Protein AF-A0A4Z0IX89-F1 (afdb_monomer)

Nearest PDB structures (foldseek):
  5jsn-assembly2_D  TM=4.198E-01  e=5.049E-01  unidentified
  1i36-assembly1_A  TM=3.428E-01  e=5.208E+00  Methanothermobacter thermautotrophicus

Structure (mmCIF, N/CA/C/O backbone):
data_AF-A0A4Z0IX89-F1
#
_entry.id   AF-A0A4Z0IX89-F1
#
loop_
_atom_site.group_PDB
_atom_site.id
_atom_site.type_symbol
_atom_site.label_atom_id
_atom_site.label_alt_id
_atom_site.label_comp_id
_atom_site.label_asym_id
_atom_site.label_entity_id
_atom_site.label_seq_id
_atom_site.pdbx_PDB_ins_code
_atom_site.Cartn_x
_atom_site.Cartn_y
_atom_site.Cartn_z
_atom_site.occupancy
_atom_site.B_iso_or_equiv
_atom_site.auth_seq_id
_atom_site.auth_comp_id
_atom_site.auth_asym_id
_atom_site.auth_atom_id
_atom_site.pdbx_PDB_model_num
ATOM 1 N N . MET A 1 1 ? -4.408 -10.825 -23.650 1.00 50.44 1 MET A N 1
ATOM 2 C CA . MET A 1 1 ? -3.717 -10.148 -22.536 1.00 50.44 1 MET A CA 1
ATOM 3 C C . MET A 1 1 ? -2.419 -10.903 -22.318 1.00 50.44 1 MET A C 1
ATOM 5 O O . MET A 1 1 ? -2.470 -12.128 -22.326 1.00 50.44 1 MET A O 1
ATOM 9 N N . ASP A 1 2 ? -1.281 -10.216 -22.285 1.00 67.44 2 ASP A N 1
ATOM 10 C CA . ASP A 1 2 ? 0.034 -10.853 -22.144 1.00 67.44 2 ASP A CA 1
ATOM 11 C C . ASP A 1 2 ? 0.204 -11.344 -20.695 1.00 67.44 2 ASP A C 1
ATOM 13 O O . ASP A 1 2 ? -0.107 -10.611 -19.755 1.00 67.44 2 ASP A O 1
ATOM 17 N N . VAL A 1 3 ? 0.673 -12.574 -20.492 1.00 62.59 3 VAL A N 1
ATOM 18 C CA . VAL A 1 3 ? 0.835 -13.168 -19.151 1.00 62.59 3 VAL A CA 1
ATOM 19 C C . VAL A 1 3 ? 1.782 -12.327 -18.283 1.00 62.59 3 VAL A C 1
ATOM 21 O O . VAL A 1 3 ? 1.574 -12.223 -17.073 1.00 62.59 3 VAL A O 1
ATOM 24 N N . ALA A 1 4 ? 2.774 -11.670 -18.897 1.00 60.91 4 ALA A N 1
ATOM 25 C CA . ALA A 1 4 ? 3.676 -10.758 -18.197 1.00 60.91 4 ALA A CA 1
ATOM 26 C C . ALA A 1 4 ? 2.932 -9.530 -17.641 1.00 60.91 4 ALA A C 1
ATOM 28 O O . ALA A 1 4 ? 3.137 -9.157 -16.489 1.00 60.91 4 ALA A O 1
ATOM 29 N N . THR A 1 5 ? 1.995 -8.961 -18.412 1.00 72.44 5 THR A N 1
A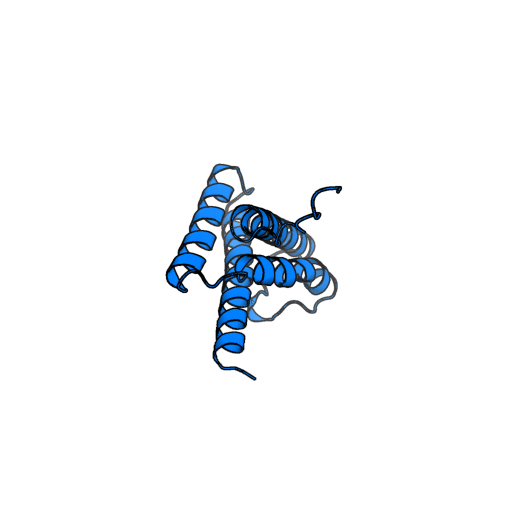TOM 30 C CA . THR A 1 5 ? 1.184 -7.818 -17.955 1.00 72.44 5 THR A CA 1
ATOM 31 C C . THR A 1 5 ? 0.239 -8.178 -16.813 1.00 72.44 5 THR A C 1
ATOM 33 O O . THR A 1 5 ? 0.117 -7.410 -15.864 1.00 72.44 5 THR A O 1
ATOM 36 N N . THR A 1 6 ? -0.366 -9.369 -16.841 1.00 79.06 6 THR A N 1
ATOM 37 C CA . THR A 1 6 ? -1.249 -9.827 -15.756 1.00 79.06 6 THR A CA 1
ATOM 38 C C . THR A 1 6 ? -0.478 -10.044 -14.454 1.00 79.06 6 THR A C 1
ATOM 40 O O . THR A 1 6 ? -0.909 -9.580 -13.401 1.00 79.06 6 THR A O 1
ATOM 43 N N . ARG A 1 7 ? 0.701 -10.675 -14.520 1.00 79.62 7 ARG A N 1
ATOM 44 C CA . ARG A 1 7 ? 1.558 -10.876 -13.342 1.00 79.62 7 ARG A CA 1
ATOM 45 C C . ARG A 1 7 ? 2.000 -9.546 -12.724 1.00 79.62 7 ARG A C 1
ATOM 47 O O . ARG A 1 7 ? 1.979 -9.392 -11.506 1.00 79.62 7 ARG A O 1
ATOM 54 N N . ASP A 1 8 ? 2.381 -8.580 -13.550 1.00 81.06 8 ASP A N 1
ATOM 55 C CA . ASP A 1 8 ? 2.830 -7.267 -13.084 1.00 81.06 8 ASP A CA 1
ATOM 56 C C . ASP A 1 8 ? 1.707 -6.446 -12.428 1.00 81.06 8 ASP A C 1
ATOM 58 O O . ASP A 1 8 ? 1.956 -5.681 -11.490 1.00 81.06 8 ASP A O 1
ATOM 62 N N . GLU A 1 9 ? 0.469 -6.603 -12.904 1.00 84.25 9 GLU A N 1
ATOM 63 C CA . GLU A 1 9 ? -0.728 -6.027 -12.282 1.00 84.25 9 GLU A CA 1
ATOM 64 C C . GLU A 1 9 ? -1.052 -6.691 -10.937 1.00 84.25 9 GLU A C 1
ATOM 66 O O . GLU A 1 9 ? -1.387 -6.002 -9.972 1.00 84.25 9 GLU A O 1
ATOM 71 N N . GLU A 1 10 ? -0.909 -8.015 -10.838 1.00 87.69 10 GLU A N 1
ATOM 72 C CA . GLU A 1 10 ? -1.088 -8.753 -9.583 1.00 87.69 10 GLU A CA 1
ATOM 73 C C . GLU A 1 10 ? -0.065 -8.341 -8.521 1.00 87.69 10 GLU A C 1
ATOM 75 O O . GLU A 1 10 ? -0.426 -8.145 -7.355 1.00 87.69 10 GLU A O 1
ATOM 80 N N . VAL A 1 11 ? 1.198 -8.144 -8.914 1.00 89.31 11 VAL A N 1
ATOM 81 C CA . VAL A 1 11 ? 2.232 -7.632 -8.005 1.00 89.31 11 VAL A CA 1
ATOM 82 C C . VAL A 1 11 ? 1.876 -6.224 -7.534 1.00 89.31 11 VAL A C 1
ATOM 84 O O . VAL A 1 11 ? 1.918 -5.962 -6.333 1.00 89.31 11 VAL A O 1
ATOM 87 N N . ALA A 1 12 ? 1.462 -5.333 -8.438 1.00 89.12 12 ALA A N 1
ATOM 88 C CA . ALA A 1 12 ? 1.056 -3.977 -8.071 1.00 89.12 12 ALA A CA 1
ATOM 89 C C . ALA A 1 12 ? -0.123 -3.966 -7.082 1.00 89.12 12 ALA A C 1
ATOM 91 O O . ALA A 1 12 ? -0.083 -3.247 -6.082 1.00 89.12 12 ALA A O 1
ATOM 92 N N . ARG A 1 13 ? -1.140 -4.808 -7.312 1.00 88.19 13 ARG A N 1
ATOM 93 C CA . ARG A 1 13 ? -2.275 -4.966 -6.390 1.00 88.19 13 ARG A CA 1
ATOM 94 C C . ARG A 1 13 ? -1.820 -5.492 -5.031 1.00 88.19 13 ARG A C 1
ATOM 96 O O . ARG A 1 13 ? -2.201 -4.940 -4.007 1.00 88.19 13 ARG A O 1
ATOM 103 N N . THR A 1 14 ? -0.950 -6.500 -5.022 1.00 90.00 14 THR A N 1
ATOM 104 C CA . THR A 1 14 ? -0.395 -7.075 -3.788 1.00 90.00 14 THR A CA 1
ATOM 105 C C . THR A 1 14 ? 0.368 -6.031 -2.974 1.00 90.00 14 THR A C 1
ATOM 107 O O . THR A 1 14 ? 0.223 -5.978 -1.753 1.00 90.00 14 THR A O 1
ATOM 110 N N . LEU A 1 15 ? 1.164 -5.183 -3.631 1.00 90.75 15 LEU A N 1
ATOM 111 C CA . LEU A 1 15 ? 1.894 -4.099 -2.973 1.00 90.75 15 LEU A CA 1
ATOM 112 C C . LEU A 1 15 ? 0.943 -3.052 -2.382 1.00 90.75 15 LEU A C 1
ATOM 114 O O 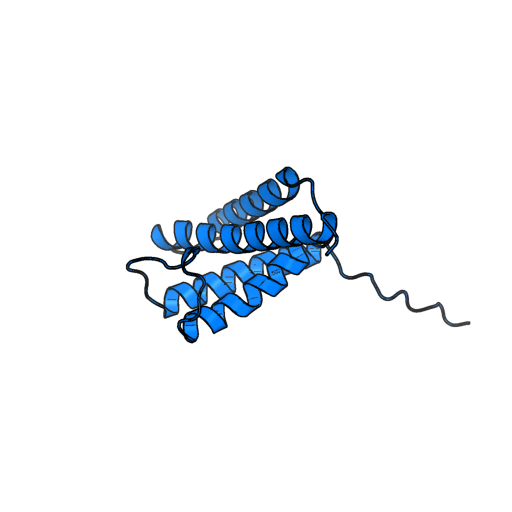. LEU A 1 15 ? 1.140 -2.655 -1.234 1.00 90.75 15 LEU A O 1
ATOM 118 N N . ALA A 1 16 ? -0.102 -2.665 -3.121 1.00 89.62 16 ALA A N 1
ATOM 119 C CA . ALA A 1 16 ? -1.130 -1.739 -2.645 1.00 89.62 16 ALA A CA 1
ATOM 120 C C . ALA A 1 16 ? -1.868 -2.283 -1.410 1.00 89.62 16 ALA A C 1
ATOM 122 O O . ALA A 1 16 ? -1.870 -1.636 -0.360 1.00 89.62 16 ALA A O 1
ATOM 123 N N . SER A 1 17 ? -2.396 -3.510 -1.487 1.00 87.88 17 SER A N 1
ATOM 124 C CA . SER A 1 17 ? -3.074 -4.157 -0.356 1.00 87.88 17 SER A CA 1
ATOM 125 C C . SER A 1 17 ? -2.140 -4.297 0.847 1.00 87.88 17 SER A C 1
ATOM 127 O O . SER A 1 17 ? -2.520 -3.991 1.973 1.00 87.88 17 SER A O 1
ATOM 129 N N . ARG A 1 18 ? -0.879 -4.696 0.632 1.00 88.69 18 ARG A N 1
ATOM 130 C CA . ARG A 1 18 ? 0.087 -4.881 1.723 1.00 88.69 18 ARG A CA 1
ATOM 131 C C . ARG A 1 18 ? 0.474 -3.568 2.397 1.00 88.69 18 ARG A C 1
ATOM 133 O O . ARG A 1 18 ? 0.634 -3.565 3.617 1.00 88.69 18 ARG A O 1
ATOM 140 N N . ALA A 1 19 ? 0.623 -2.483 1.637 1.00 89.06 19 ALA A N 1
ATOM 141 C CA . ALA A 1 19 ? 0.858 -1.159 2.200 1.00 89.06 19 ALA A CA 1
ATOM 142 C C . ALA A 1 19 ? -0.315 -0.749 3.100 1.00 89.06 19 ALA A C 1
ATOM 144 O O . ALA A 1 19 ? -0.089 -0.409 4.261 1.00 89.06 19 ALA A O 1
ATOM 145 N N . PHE A 1 20 ? -1.552 -0.872 2.610 1.00 89.12 20 PHE A N 1
ATOM 146 C CA . PHE A 1 20 ? -2.755 -0.549 3.380 1.00 89.12 20 PHE A CA 1
ATOM 147 C C . PHE A 1 20 ? -2.889 -1.405 4.647 1.00 89.12 20 PHE A C 1
ATOM 149 O O . PHE A 1 20 ? -2.920 -0.865 5.752 1.00 89.12 20 PHE A O 1
ATOM 156 N N . SER A 1 21 ? -2.860 -2.738 4.527 1.00 88.12 21 SER A N 1
ATOM 157 C CA . SER A 1 21 ? -3.011 -3.638 5.679 1.00 88.12 21 SER A CA 1
ATOM 158 C C . SER A 1 21 ? -1.936 -3.422 6.745 1.00 88.12 21 SER A C 1
ATOM 160 O O . SER A 1 21 ? -2.191 -3.627 7.930 1.00 88.12 21 SER A O 1
ATOM 162 N N . ARG A 1 22 ? -0.719 -3.020 6.353 1.00 87.38 22 ARG A N 1
ATOM 163 C CA . ARG A 1 22 ? 0.346 -2.726 7.318 1.00 87.38 22 ARG A CA 1
ATOM 164 C C . ARG A 1 22 ? 0.118 -1.418 8.052 1.00 87.38 22 ARG A C 1
ATOM 166 O O . ARG A 1 22 ? 0.274 -1.426 9.268 1.00 87.38 22 ARG A O 1
ATOM 173 N N . HIS A 1 23 ? -0.300 -0.356 7.368 1.00 88.00 23 HIS A N 1
ATOM 174 C CA . HIS A 1 23 ? -0.693 0.870 8.061 1.00 88.00 23 HIS A CA 1
ATOM 175 C C . HIS A 1 23 ? -1.848 0.602 9.032 1.00 88.00 23 HIS A C 1
ATOM 177 O O . HIS A 1 23 ? -1.745 0.985 10.190 1.00 88.00 23 HIS A O 1
ATOM 183 N N . MET A 1 24 ? -2.868 -0.158 8.616 1.00 86.38 24 MET A N 1
ATOM 184 C CA . MET A 1 24 ? -3.994 -0.538 9.482 1.00 86.38 24 MET A CA 1
ATOM 185 C C . MET A 1 24 ? -3.546 -1.320 10.723 1.00 86.38 24 MET A C 1
ATOM 187 O O . MET A 1 24 ? -4.001 -1.052 11.832 1.00 86.38 24 MET A O 1
ATOM 191 N N . ALA A 1 25 ? -2.622 -2.272 10.560 1.00 86.06 25 ALA A N 1
ATOM 192 C CA . ALA A 1 25 ? -2.109 -3.062 11.676 1.00 86.06 25 ALA A CA 1
ATOM 193 C C . ALA A 1 25 ? -1.333 -2.215 12.699 1.00 86.06 25 ALA A C 1
ATOM 195 O O . ALA A 1 25 ? -1.459 -2.454 13.897 1.00 86.06 25 ALA A O 1
ATOM 196 N N . PHE A 1 26 ? -0.535 -1.243 12.245 1.00 83.94 26 PHE A N 1
ATOM 197 C CA . PHE A 1 26 ? 0.177 -0.333 13.147 1.00 83.94 26 PHE A CA 1
ATOM 198 C C . PHE A 1 26 ? -0.772 0.675 13.798 1.00 83.94 26 PHE A C 1
ATOM 200 O O . PHE A 1 26 ? -0.707 0.863 15.010 1.00 83.94 26 PHE A O 1
ATOM 207 N N . ASP A 1 27 ? -1.699 1.237 13.024 1.00 84.44 27 ASP A N 1
ATOM 208 C CA . ASP A 1 27 ? -2.715 2.178 13.495 1.00 84.44 27 ASP A CA 1
ATOM 209 C C . ASP A 1 27 ? -3.626 1.565 14.584 1.00 84.44 27 ASP A C 1
ATOM 211 O O . ASP A 1 27 ? -3.978 2.220 15.570 1.00 84.44 27 ASP A O 1
ATOM 215 N N . ALA A 1 28 ? -3.941 0.268 14.488 1.00 78.50 28 ALA A N 1
ATOM 216 C CA . ALA A 1 28 ? -4.687 -0.458 15.520 1.00 78.50 28 ALA A CA 1
ATOM 217 C C . ALA A 1 28 ? -3.947 -0.556 16.872 1.00 78.50 28 ALA A C 1
ATOM 219 O O . ALA A 1 28 ? -4.589 -0.712 17.912 1.00 78.50 28 ALA A O 1
ATOM 220 N N . ILE A 1 29 ? -2.612 -0.469 16.871 1.00 76.88 29 ILE A N 1
ATOM 221 C CA . ILE A 1 29 ? -1.764 -0.564 18.071 1.00 76.88 29 ILE A CA 1
ATOM 222 C C . ILE A 1 29 ? -1.478 0.833 18.652 1.00 76.88 29 ILE A C 1
ATOM 224 O O . ILE A 1 29 ? -1.325 0.980 19.865 1.00 76.88 29 ILE A O 1
ATOM 228 N N . GLY A 1 30 ? -1.443 1.866 17.809 1.00 75.19 30 GLY A N 1
ATOM 229 C CA . GLY A 1 30 ? -1.198 3.255 18.192 1.00 75.19 30 GLY A CA 1
ATOM 230 C C . GLY A 1 30 ? -0.994 4.146 16.967 1.00 75.19 30 GLY A C 1
ATOM 231 O O . GLY A 1 30 ? -1.108 3.692 15.837 1.00 75.19 30 GLY A O 1
ATOM 232 N N . SER A 1 31 ? -0.684 5.429 17.163 1.00 76.56 31 SER A N 1
ATOM 233 C CA . SER A 1 31 ? -0.367 6.314 16.035 1.00 76.56 31 SER A CA 1
ATOM 234 C C . SER A 1 31 ? 0.872 5.820 15.287 1.00 76.56 31 SER A C 1
ATOM 236 O O . SER A 1 31 ? 1.890 5.538 15.920 1.00 76.56 31 SER A O 1
ATOM 238 N N . VAL A 1 32 ? 0.808 5.784 13.957 1.00 81.44 32 VAL A N 1
ATOM 239 C CA . VAL A 1 32 ? 1.960 5.451 13.114 1.00 81.44 32 VAL A CA 1
ATOM 240 C C . VAL A 1 32 ? 3.021 6.548 13.255 1.00 81.44 32 VAL A C 1
ATOM 242 O O . VAL A 1 32 ? 2.820 7.682 12.820 1.00 81.44 32 VAL A O 1
ATOM 245 N N . ASP A 1 33 ? 4.138 6.218 13.897 1.00 86.12 33 ASP A N 1
ATOM 246 C CA . ASP A 1 33 ? 5.293 7.098 14.060 1.00 86.12 33 ASP A CA 1
ATOM 247 C C . ASP A 1 33 ? 6.378 6.820 13.001 1.00 86.12 33 ASP A C 1
ATOM 249 O O . ASP A 1 33 ? 6.192 6.037 12.067 1.00 86.12 33 ASP A O 1
ATOM 253 N N . ALA A 1 34 ? 7.523 7.498 13.111 1.00 87.00 34 ALA A N 1
ATOM 254 C CA . ALA A 1 34 ? 8.609 7.366 12.141 1.00 87.00 34 ALA A CA 1
ATOM 255 C C . ALA A 1 34 ? 9.215 5.949 12.096 1.00 87.00 34 ALA A C 1
ATOM 257 O O . ALA A 1 34 ? 9.617 5.499 11.024 1.00 87.00 34 ALA A O 1
ATOM 258 N N . GLU A 1 35 ? 9.269 5.244 13.231 1.00 88.62 35 GLU A N 1
ATOM 259 C CA . GLU A 1 35 ? 9.795 3.877 13.297 1.00 88.62 35 GLU A CA 1
ATOM 260 C C . GLU A 1 35 ? 8.819 2.897 12.639 1.00 88.62 35 GLU A C 1
ATOM 262 O O . GLU A 1 35 ? 9.215 2.097 11.786 1.00 88.62 35 GLU A O 1
ATOM 267 N N . ALA A 1 36 ? 7.525 3.018 12.951 1.00 89.00 36 ALA A N 1
ATOM 268 C CA . ALA A 1 36 ? 6.478 2.252 12.290 1.00 89.00 36 ALA A CA 1
ATOM 269 C C . ALA A 1 36 ? 6.482 2.497 10.773 1.00 89.00 36 ALA A C 1
ATOM 271 O O . ALA A 1 36 ? 6.406 1.542 9.995 1.00 89.00 36 ALA A O 1
ATOM 272 N N . MET A 1 37 ? 6.649 3.749 10.334 1.00 89.38 37 MET A N 1
ATOM 273 C CA . MET A 1 37 ? 6.744 4.068 8.909 1.00 89.38 37 MET A CA 1
ATOM 274 C C . MET A 1 37 ? 7.934 3.403 8.220 1.00 89.38 37 MET A C 1
ATOM 276 O O . MET A 1 37 ? 7.776 2.896 7.105 1.00 89.38 37 MET A O 1
ATOM 280 N N . ASP A 1 38 ? 9.105 3.359 8.858 1.00 90.69 38 ASP A N 1
ATOM 281 C CA . ASP A 1 38 ? 10.269 2.677 8.286 1.00 90.69 38 ASP A CA 1
ATOM 282 C C . ASP A 1 38 ? 10.033 1.162 8.168 1.00 90.69 38 ASP A C 1
ATOM 284 O O . ASP A 1 38 ? 10.313 0.557 7.131 1.00 90.69 38 ASP A O 1
ATOM 288 N N . LEU A 1 39 ? 9.400 0.548 9.172 1.00 91.56 39 LEU A N 1
ATOM 289 C CA . LEU A 1 39 ? 9.023 -0.868 9.122 1.00 91.56 39 LEU A CA 1
ATOM 290 C C . LEU A 1 39 ? 8.024 -1.165 7.997 1.00 91.56 39 LEU A C 1
ATOM 292 O O . LEU A 1 39 ? 8.171 -2.167 7.287 1.00 91.56 39 LEU A O 1
ATOM 296 N N . ILE A 1 40 ? 7.022 -0.301 7.802 1.00 91.81 40 ILE A N 1
ATOM 297 C CA . ILE A 1 40 ? 6.061 -0.438 6.701 1.00 91.81 40 ILE A CA 1
ATOM 298 C C . ILE A 1 40 ? 6.788 -0.312 5.357 1.00 91.81 40 ILE A C 1
ATOM 300 O O . ILE A 1 40 ? 6.600 -1.159 4.478 1.00 91.81 40 ILE A O 1
ATOM 304 N N . ARG A 1 41 ? 7.670 0.685 5.214 1.00 93.69 41 ARG A N 1
ATOM 305 C CA . ARG A 1 41 ? 8.490 0.889 4.014 1.00 93.69 41 ARG A CA 1
ATOM 306 C C . ARG A 1 41 ? 9.306 -0.355 3.675 1.00 93.69 41 ARG A C 1
ATOM 308 O O . ARG A 1 41 ? 9.195 -0.878 2.566 1.00 93.69 41 ARG A O 1
ATOM 315 N N . GLN A 1 42 ? 10.069 -0.876 4.637 1.00 93.31 42 GLN A N 1
ATOM 316 C CA . GLN A 1 42 ? 10.873 -2.085 4.453 1.00 93.31 42 GLN A CA 1
ATOM 317 C C . GLN A 1 42 ? 10.010 -3.295 4.075 1.00 93.31 42 GLN A C 1
ATOM 319 O O . GLN A 1 42 ? 10.409 -4.104 3.238 1.00 93.31 42 GLN A O 1
ATOM 324 N N . ALA A 1 43 ? 8.818 -3.432 4.663 1.00 91.81 43 ALA A N 1
ATOM 325 C CA . ALA A 1 43 ? 7.916 -4.537 4.357 1.00 91.81 43 ALA A CA 1
ATOM 326 C C . ALA A 1 43 ? 7.378 -4.488 2.916 1.00 91.81 43 ALA A C 1
ATOM 328 O O . ALA A 1 43 ? 7.232 -5.545 2.294 1.00 91.81 43 ALA A O 1
ATOM 329 N N . VAL A 1 44 ? 7.088 -3.291 2.396 1.00 92.19 44 VAL A N 1
ATOM 330 C CA . VAL A 1 44 ? 6.668 -3.084 1.000 1.00 92.19 44 VAL A CA 1
ATOM 331 C C . VAL A 1 44 ? 7.830 -3.362 0.047 1.00 92.19 44 VAL A C 1
ATOM 333 O O . VAL A 1 44 ? 7.662 -4.127 -0.902 1.00 92.19 44 VAL A O 1
ATOM 336 N N . LEU A 1 45 ? 9.022 -2.829 0.335 1.00 92.44 45 LEU A N 1
ATOM 337 C CA . LEU A 1 45 ? 10.216 -3.046 -0.489 1.00 92.44 45 LEU A CA 1
ATOM 338 C C . LEU A 1 45 ? 10.606 -4.520 -0.573 1.00 92.44 45 LEU A C 1
ATOM 340 O O . LEU A 1 45 ? 10.781 -5.040 -1.670 1.00 92.44 45 LEU A O 1
ATOM 344 N N . ARG A 1 46 ? 10.628 -5.231 0.560 1.00 92.81 46 ARG A N 1
ATOM 345 C CA . ARG A 1 46 ? 10.903 -6.676 0.566 1.00 92.81 46 ARG A CA 1
ATOM 346 C C . ARG A 1 46 ? 9.885 -7.460 -0.255 1.00 92.81 46 ARG A C 1
ATOM 348 O O . ARG A 1 46 ? 10.260 -8.424 -0.911 1.00 92.81 46 ARG A O 1
ATOM 355 N N . ALA A 1 47 ? 8.606 -7.084 -0.219 1.00 90.31 47 ALA A N 1
ATOM 356 C CA . ALA A 1 47 ? 7.585 -7.751 -1.026 1.00 90.31 47 ALA A CA 1
ATOM 357 C C . ALA A 1 47 ? 7.801 -7.507 -2.529 1.00 90.31 47 ALA A C 1
ATOM 359 O O . ALA A 1 47 ? 7.646 -8.429 -3.328 1.00 90.31 47 ALA A O 1
ATOM 360 N N . TRP A 1 48 ? 8.202 -6.292 -2.907 1.00 92.62 48 TRP A N 1
ATOM 361 C CA . TRP A 1 48 ? 8.554 -5.957 -4.286 1.00 92.62 48 TRP A CA 1
ATOM 362 C C . TRP A 1 48 ? 9.798 -6.725 -4.762 1.00 92.62 48 TRP A C 1
ATOM 364 O O . TRP A 1 48 ? 9.766 -7.335 -5.830 1.00 92.62 48 TRP A O 1
ATOM 374 N N . GLU A 1 49 ? 10.851 -6.793 -3.943 1.00 92.81 49 GLU A N 1
ATOM 375 C CA . GLU A 1 49 ? 12.061 -7.583 -4.220 1.00 92.81 49 GLU A CA 1
ATOM 376 C C . GLU A 1 49 ? 11.750 -9.079 -4.361 1.00 92.81 49 GLU A C 1
ATOM 378 O O . GLU A 1 49 ? 12.182 -9.725 -5.316 1.00 92.81 49 GLU A O 1
ATOM 383 N N . GLN A 1 50 ? 10.938 -9.635 -3.456 1.00 91.38 50 GLN A N 1
ATOM 384 C CA . GLN A 1 50 ? 10.506 -11.037 -3.505 1.00 91.38 50 GLN A CA 1
ATOM 385 C C . GLN A 1 50 ? 9.677 -11.362 -4.753 1.00 91.38 50 GLN A C 1
ATOM 387 O O . GLN A 1 50 ? 9.706 -12.496 -5.230 1.00 91.38 50 GLN A O 1
ATOM 392 N N . ALA A 1 51 ? 8.966 -10.377 -5.305 1.00 87.81 51 ALA A N 1
ATOM 393 C CA . ALA A 1 51 ? 8.241 -10.517 -6.563 1.00 87.81 51 ALA A CA 1
ATOM 394 C C . ALA A 1 51 ? 9.154 -10.475 -7.806 1.00 87.81 51 ALA A C 1
ATOM 396 O O . ALA A 1 51 ? 8.667 -10.667 -8.923 1.00 87.81 51 ALA A O 1
ATOM 397 N N . GLY A 1 52 ? 10.463 -10.265 -7.626 1.00 88.62 52 GLY A N 1
ATOM 398 C CA . GLY A 1 52 ? 11.446 -10.140 -8.700 1.00 88.62 52 GLY A CA 1
A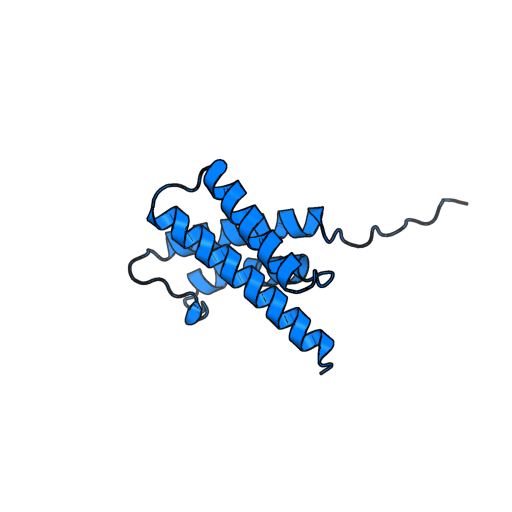TOM 399 C C . GLY A 1 52 ? 11.656 -8.705 -9.175 1.00 88.62 52 GLY A C 1
ATOM 400 O O . GLY A 1 52 ? 12.114 -8.512 -10.298 1.00 88.62 52 GLY A O 1
ATOM 401 N N . SER A 1 53 ? 11.300 -7.714 -8.351 1.00 89.56 53 SER A N 1
ATOM 402 C CA . SER A 1 53 ? 11.462 -6.286 -8.643 1.00 89.56 53 SER A CA 1
ATOM 403 C C . SER A 1 53 ? 10.903 -5.855 -10.009 1.00 89.56 53 SER A C 1
ATOM 405 O O . SER A 1 53 ? 11.618 -5.223 -10.791 1.00 89.56 53 SER A O 1
ATOM 407 N N . PRO A 1 54 ? 9.640 -6.193 -10.344 1.00 86.50 54 PRO A N 1
ATOM 408 C CA . PRO A 1 54 ? 9.087 -5.844 -11.644 1.00 86.50 54 PRO A CA 1
ATOM 409 C C . PRO A 1 54 ? 9.079 -4.317 -11.833 1.00 86.50 54 PRO A C 1
ATOM 411 O O . PRO A 1 54 ? 8.579 -3.593 -10.960 1.00 86.50 54 PRO A O 1
ATOM 414 N N . PRO A 1 55 ? 9.617 -3.811 -12.958 1.00 86.12 55 PRO A N 1
ATOM 415 C CA . PRO A 1 55 ? 9.738 -2.380 -13.197 1.00 86.12 55 PRO A CA 1
ATOM 416 C C . PRO A 1 55 ? 8.359 -1.723 -13.321 1.00 86.12 55 PRO A C 1
ATOM 418 O O . PRO A 1 55 ? 7.436 -2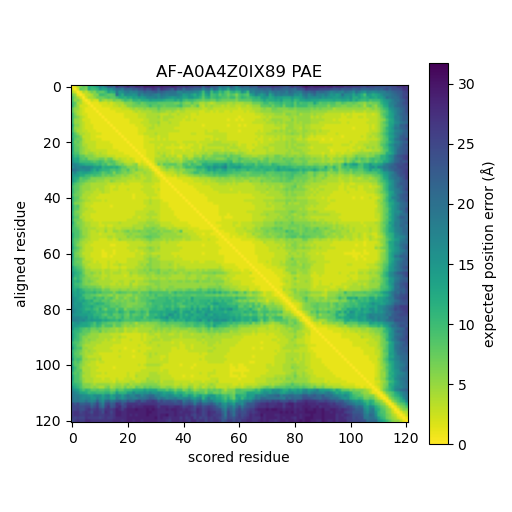.241 -13.967 1.00 86.12 55 PRO A O 1
ATOM 421 N N . GLY A 1 56 ? 8.208 -0.556 -12.696 1.00 86.81 56 GLY A N 1
ATOM 422 C CA . GLY A 1 56 ? 6.962 0.210 -12.684 1.00 86.81 56 GLY A CA 1
ATOM 423 C C . GLY A 1 56 ? 5.861 -0.369 -11.791 1.00 86.81 56 GLY A C 1
ATOM 424 O O . GLY A 1 56 ? 4.754 0.179 -11.781 1.00 86.81 56 GLY A O 1
ATOM 425 N N . ALA A 1 57 ? 6.108 -1.463 -11.062 1.00 90.38 57 ALA A N 1
ATOM 426 C CA . ALA A 1 57 ? 5.103 -2.065 -10.189 1.00 90.38 57 ALA A CA 1
ATOM 427 C C . ALA A 1 57 ? 4.782 -1.184 -8.977 1.00 90.38 57 ALA A C 1
ATOM 429 O O . ALA A 1 57 ? 3.614 -1.108 -8.598 1.00 90.38 57 ALA A O 1
ATOM 430 N N . LEU A 1 58 ? 5.766 -0.464 -8.423 1.00 90.50 58 LEU A N 1
ATOM 431 C CA . LEU A 1 58 ? 5.524 0.493 -7.338 1.00 90.50 58 LEU A CA 1
ATOM 432 C C . LEU A 1 58 ? 4.705 1.680 -7.841 1.00 90.50 58 LEU A C 1
ATOM 434 O O . LEU A 1 58 ? 3.747 2.086 -7.189 1.00 90.50 58 LEU A O 1
ATOM 438 N N . ARG A 1 59 ? 4.998 2.172 -9.051 1.00 88.88 59 ARG A N 1
ATOM 439 C CA . ARG A 1 59 ? 4.189 3.222 -9.688 1.00 88.88 59 ARG A CA 1
ATOM 440 C C . ARG A 1 59 ? 2.748 2.776 -9.929 1.00 88.88 59 ARG A C 1
ATOM 442 O O . ARG A 1 59 ? 1.821 3.525 -9.637 1.00 88.88 59 ARG A O 1
ATOM 449 N N . ARG A 1 60 ? 2.538 1.558 -10.441 1.00 90.25 60 ARG A N 1
ATOM 450 C CA . ARG A 1 60 ? 1.189 0.989 -10.606 1.00 90.25 60 ARG A CA 1
ATOM 451 C C . ARG A 1 60 ? 0.484 0.818 -9.258 1.00 90.25 60 ARG A C 1
ATOM 453 O O . ARG A 1 60 ? -0.686 1.167 -9.155 1.00 90.25 60 ARG A O 1
ATOM 460 N N . ALA A 1 61 ? 1.187 0.345 -8.229 1.00 91.50 61 ALA A N 1
ATOM 461 C CA . ALA A 1 61 ? 0.645 0.215 -6.878 1.00 91.50 61 ALA A CA 1
ATOM 462 C C . ALA A 1 61 ? 0.230 1.574 -6.295 1.00 91.50 61 ALA A C 1
ATOM 464 O O . ALA A 1 61 ? -0.847 1.678 -5.717 1.00 91.50 61 ALA A O 1
ATOM 465 N N . ALA A 1 62 ? 1.034 2.622 -6.504 1.00 90.75 62 ALA A N 1
ATOM 466 C CA . ALA A 1 62 ? 0.703 3.986 -6.099 1.00 90.75 62 ALA A CA 1
ATOM 467 C C . ALA A 1 62 ? -0.576 4.491 -6.784 1.00 90.75 62 ALA A C 1
ATOM 469 O O . ALA A 1 62 ? -1.463 5.009 -6.113 1.00 90.75 62 ALA A O 1
ATOM 470 N N . VAL A 1 63 ? -0.716 4.273 -8.099 1.00 90.19 63 VAL A N 1
ATOM 471 C CA . VAL A 1 63 ? -1.939 4.629 -8.844 1.00 90.19 63 VAL A CA 1
ATOM 472 C C . VAL A 1 63 ? -3.158 3.874 -8.310 1.00 90.19 63 VAL A C 1
ATOM 474 O O . VAL A 1 63 ? -4.200 4.480 -8.092 1.00 90.19 63 VAL A O 1
ATOM 477 N N . LEU A 1 64 ? -3.030 2.567 -8.063 1.00 89.12 64 LEU A N 1
ATOM 478 C CA . LEU A 1 64 ? -4.119 1.759 -7.504 1.00 89.12 64 LEU A CA 1
ATOM 479 C C . LEU A 1 64 ? -4.514 2.230 -6.098 1.00 89.12 64 LEU A C 1
ATOM 481 O O . LEU A 1 64 ? -5.698 2.332 -5.790 1.00 89.12 64 LEU A O 1
ATOM 485 N N . SER A 1 65 ? -3.529 2.537 -5.253 1.00 90.38 65 SER A N 1
ATOM 486 C CA . SER A 1 65 ? -3.766 2.976 -3.878 1.00 90.38 65 SER A CA 1
ATOM 487 C C . SER A 1 65 ? -4.333 4.394 -3.791 1.00 90.38 65 SER A C 1
ATOM 489 O O . SER A 1 65 ? -4.988 4.707 -2.802 1.00 90.38 65 SER A O 1
ATOM 491 N N . ALA A 1 66 ? -4.118 5.243 -4.799 1.00 91.50 66 ALA A N 1
ATOM 492 C CA . ALA A 1 66 ? -4.641 6.609 -4.825 1.00 91.50 66 ALA A CA 1
ATOM 493 C C . ALA A 1 66 ? -6.172 6.672 -4.931 1.00 91.50 66 ALA A C 1
ATOM 495 O O . ALA A 1 66 ? -6.776 7.617 -4.431 1.00 91.50 66 ALA A O 1
ATOM 496 N N . GLU A 1 67 ? -6.804 5.656 -5.521 1.00 89.38 67 GLU A N 1
ATOM 497 C CA . GLU A 1 67 ? -8.266 5.563 -5.595 1.00 89.38 67 GLU A CA 1
ATOM 498 C C . GLU A 1 67 ? -8.894 5.023 -4.303 1.00 89.38 67 GLU A C 1
ATOM 500 O O . GLU A 1 67 ? -10.084 5.225 -4.061 1.00 89.38 67 GLU A O 1
ATOM 505 N N . LEU A 1 68 ? -8.113 4.351 -3.453 1.00 85.88 68 LEU A N 1
ATOM 506 C CA . LEU A 1 68 ? -8.625 3.646 -2.279 1.00 85.88 68 LEU A CA 1
ATOM 507 C C . LEU A 1 68 ? -9.348 4.562 -1.267 1.00 85.88 68 LEU A C 1
ATOM 509 O O . LEU A 1 68 ? -10.443 4.184 -0.849 1.00 85.88 68 LEU A O 1
ATOM 513 N N . PRO A 1 69 ? -8.847 5.767 -0.916 1.00 86.94 69 PRO A N 1
ATOM 514 C CA . PRO A 1 69 ? -9.565 6.685 -0.025 1.00 86.94 69 PRO A CA 1
ATOM 515 C C . PRO A 1 69 ? -10.955 7.058 -0.555 1.00 86.94 69 PRO A C 1
ATOM 517 O O . PRO A 1 69 ? -11.937 7.061 0.189 1.00 86.94 69 PRO A O 1
ATOM 520 N N . ARG A 1 70 ? -11.056 7.317 -1.867 1.00 88.62 70 ARG A N 1
ATOM 521 C CA . ARG A 1 70 ? -12.326 7.637 -2.530 1.00 88.62 70 ARG A CA 1
ATOM 522 C C . ARG A 1 70 ? -13.283 6.445 -2.480 1.00 88.62 70 ARG A C 1
ATOM 524 O O . ARG A 1 70 ? -14.449 6.613 -2.136 1.00 88.62 70 ARG A O 1
ATOM 531 N N . LEU A 1 71 ? -12.788 5.242 -2.774 1.00 86.06 71 LEU A N 1
ATOM 532 C CA . LEU A 1 71 ? -13.591 4.016 -2.736 1.00 86.06 71 LEU A CA 1
ATOM 533 C C . LEU A 1 71 ? -14.110 3.704 -1.325 1.00 86.06 71 LEU A C 1
ATOM 535 O O . LEU A 1 71 ? -15.271 3.328 -1.182 1.00 86.06 71 LEU A O 1
ATOM 539 N N . ILE A 1 72 ? -13.298 3.904 -0.284 1.00 85.56 72 ILE A N 1
ATOM 540 C CA . ILE A 1 72 ? -13.722 3.744 1.118 1.00 85.56 72 ILE A CA 1
ATOM 541 C C . ILE A 1 72 ? -14.825 4.750 1.465 1.00 85.56 72 ILE A C 1
ATOM 543 O O . ILE A 1 72 ? -15.871 4.363 1.990 1.00 85.56 72 ILE A O 1
ATOM 547 N N . ALA A 1 73 ? -14.644 6.026 1.107 1.00 84.81 73 ALA A N 1
ATOM 548 C CA . ALA A 1 73 ? -15.647 7.064 1.345 1.00 84.81 73 ALA A CA 1
ATOM 549 C C . ALA A 1 73 ? -16.993 6.766 0.648 1.00 84.81 73 ALA A C 1
ATOM 551 O O . ALA A 1 73 ? -18.058 7.082 1.183 1.00 84.81 73 ALA A O 1
ATOM 552 N N . GLU A 1 74 ? -16.954 6.121 -0.521 1.00 87.06 74 GLU A N 1
ATOM 553 C CA . GLU A 1 74 ? -18.128 5.745 -1.317 1.00 87.06 74 GLU A CA 1
ATOM 554 C C . GLU A 1 74 ? -18.734 4.370 -0.955 1.00 87.06 74 GLU A C 1
ATOM 556 O O . GLU A 1 74 ? -19.747 3.990 -1.543 1.00 87.06 74 GLU A O 1
ATOM 561 N N . ASN A 1 75 ? -18.178 3.633 0.018 1.00 80.81 75 ASN A N 1
ATOM 562 C CA . ASN A 1 75 ? -18.548 2.239 0.350 1.00 80.81 75 ASN A CA 1
ATOM 563 C C . ASN A 1 75 ? -18.366 1.252 -0.810 1.00 80.81 75 ASN A C 1
ATOM 565 O O . ASN A 1 75 ? -19.179 0.352 -1.017 1.00 80.81 75 ASN A O 1
ATOM 569 N N . GLN A 1 76 ? -17.307 1.450 -1.582 1.00 83.12 76 GLN A N 1
ATOM 570 C CA . GLN A 1 76 ? -16.924 0.623 -2.725 1.00 83.12 76 GLN A CA 1
ATOM 571 C C . GLN A 1 76 ? -15.521 0.034 -2.545 1.00 83.12 76 GLN A C 1
ATOM 573 O O . GLN A 1 76 ? -14.894 -0.393 -3.516 1.00 83.12 76 GLN A O 1
ATOM 578 N N . ALA A 1 77 ? -14.997 0.046 -1.317 1.00 76.50 77 ALA A N 1
ATOM 579 C CA . ALA A 1 77 ? -13.728 -0.590 -1.020 1.00 76.50 77 ALA A CA 1
ATOM 580 C C . ALA A 1 77 ? -13.808 -2.102 -1.320 1.00 76.50 77 ALA A C 1
ATOM 582 O O . ALA A 1 77 ? -14.857 -2.718 -1.117 1.00 76.50 77 ALA A O 1
ATOM 583 N N . PRO A 1 78 ? -12.721 -2.712 -1.819 1.00 74.88 78 PRO A N 1
ATOM 584 C CA . PRO A 1 78 ? -12.642 -4.158 -1.985 1.00 74.88 78 PRO A CA 1
ATOM 585 C C . PRO A 1 78 ? -12.924 -4.90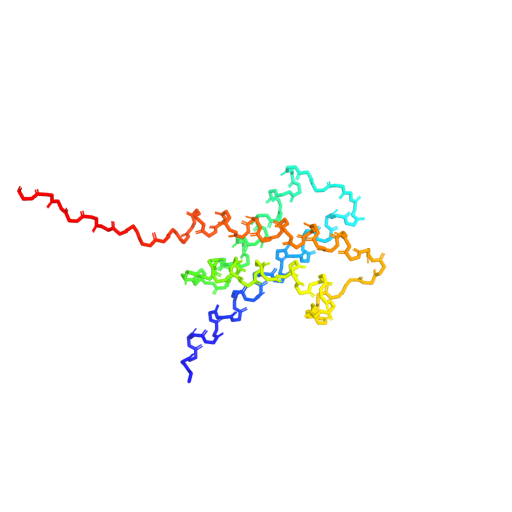3 -0.671 1.00 74.88 78 PRO A C 1
ATOM 587 O O . PRO A 1 78 ? -12.410 -4.518 0.377 1.00 74.88 78 PRO A O 1
ATOM 590 N N . ALA A 1 79 ? -13.698 -5.991 -0.733 1.00 71.75 79 ALA A N 1
ATOM 591 C CA . ALA A 1 79 ? -14.093 -6.772 0.446 1.00 71.75 79 ALA A CA 1
ATOM 592 C C . ALA A 1 79 ? -12.898 -7.367 1.218 1.00 71.75 79 ALA A C 1
ATOM 594 O O . ALA A 1 79 ? -12.973 -7.580 2.422 1.00 71.75 79 ALA A O 1
ATOM 595 N N . ASP A 1 80 ? -11.775 -7.621 0.542 1.00 72.31 80 ASP A N 1
ATOM 596 C CA . ASP A 1 80 ? -10.525 -8.089 1.153 1.00 72.31 80 ASP A CA 1
ATOM 597 C C . ASP A 1 80 ? -9.799 -7.014 1.981 1.00 72.31 80 ASP A C 1
ATOM 599 O O . ASP A 1 80 ? -8.846 -7.333 2.695 1.00 72.31 80 ASP A O 1
ATOM 603 N N . LEU A 1 81 ? -10.246 -5.757 1.897 1.00 67.69 81 LEU A N 1
ATOM 604 C CA . LEU A 1 81 ? -9.710 -4.615 2.638 1.00 67.69 81 LEU A CA 1
ATOM 605 C C . LEU A 1 81 ? -10.677 -4.088 3.710 1.00 67.69 81 LEU A C 1
ATOM 607 O O . LEU A 1 81 ? -10.309 -3.156 4.423 1.00 67.69 81 LEU A O 1
ATOM 611 N N . GLU A 1 82 ? -11.878 -4.661 3.843 1.00 69.56 82 GLU A N 1
ATOM 612 C CA . GLU A 1 82 ? -12.825 -4.283 4.897 1.00 69.56 82 GLU A CA 1
ATOM 613 C C . GLU A 1 82 ? -12.234 -4.594 6.276 1.00 69.56 82 GLU A C 1
ATOM 615 O O . GLU A 1 82 ? -11.803 -5.720 6.546 1.00 69.56 82 GLU A O 1
ATOM 620 N N . THR A 1 83 ? -12.215 -3.597 7.167 1.00 68.81 83 THR A N 1
ATOM 621 C CA . THR A 1 83 ? -11.732 -3.791 8.535 1.00 68.81 83 THR A CA 1
ATOM 622 C C . THR A 1 83 ? -12.857 -3.681 9.553 1.00 68.81 83 THR A C 1
ATOM 624 O O . THR A 1 83 ? -13.467 -2.633 9.762 1.00 68.81 83 THR A O 1
ATOM 627 N N . GLU A 1 84 ? -13.152 -4.800 10.214 1.00 72.38 84 GLU A N 1
ATOM 628 C CA . GLU A 1 84 ? -14.201 -4.846 11.229 1.00 72.38 84 GLU A CA 1
ATOM 629 C C . GLU A 1 84 ? -13.859 -3.937 12.420 1.00 72.38 84 GLU A C 1
ATOM 631 O O . GLU A 1 84 ? -12.789 -4.028 13.022 1.00 72.38 84 GLU A O 1
ATOM 636 N N . GLY A 1 85 ? -14.803 -3.070 12.794 1.00 72.38 85 GLY A N 1
ATOM 637 C CA . GLY A 1 85 ? -14.713 -2.254 14.008 1.00 72.38 85 GLY A CA 1
ATOM 638 C C . GLY A 1 85 ? -13.897 -0.962 13.890 1.00 72.38 85 GLY A C 1
ATOM 639 O O . GLY A 1 85 ? -13.752 -0.267 14.897 1.00 72.38 85 GLY A O 1
ATOM 640 N N . ILE A 1 86 ? -13.405 -0.603 12.699 1.00 79.69 86 ILE A N 1
ATOM 641 C CA . ILE A 1 86 ? -12.703 0.665 12.453 1.00 79.69 86 ILE A CA 1
ATOM 642 C C . ILE A 1 86 ? -13.656 1.666 11.789 1.00 79.69 86 ILE A C 1
ATOM 644 O O . ILE A 1 86 ? -14.528 1.306 11.002 1.00 79.69 86 ILE A O 1
ATOM 648 N N . SER A 1 87 ? -13.552 2.947 12.161 1.00 84.94 87 SER A N 1
ATOM 649 C CA . SER A 1 87 ? -14.361 3.986 11.524 1.00 84.94 87 SER A CA 1
ATOM 650 C C . SER A 1 87 ? -13.874 4.243 10.099 1.00 84.94 87 SER A C 1
ATOM 652 O O . SER A 1 87 ? -12.674 4.294 9.841 1.00 84.94 87 SER A O 1
ATOM 654 N N . ARG A 1 88 ? -14.806 4.509 9.180 1.00 82.94 88 ARG A N 1
ATOM 655 C CA . ARG A 1 88 ? -14.473 4.821 7.779 1.00 82.94 88 ARG A CA 1
ATOM 656 C C . ARG A 1 88 ? -13.550 6.021 7.631 1.00 82.94 88 ARG A C 1
ATOM 658 O O . ARG A 1 88 ? -12.695 6.037 6.764 1.00 82.94 88 ARG A O 1
ATOM 665 N N . GLU A 1 89 ? -13.713 7.030 8.482 1.00 85.56 89 GLU A N 1
ATOM 666 C CA . GLU A 1 89 ? -12.820 8.191 8.503 1.00 85.56 89 GLU A CA 1
ATOM 667 C C . GLU A 1 89 ? -11.369 7.766 8.759 1.00 85.56 89 GLU A C 1
ATOM 669 O O . GLU A 1 89 ? -10.452 8.233 8.088 1.00 85.56 89 GLU A O 1
ATOM 674 N N . ARG A 1 90 ? -11.170 6.813 9.674 1.00 86.19 90 ARG A N 1
ATOM 675 C CA . ARG A 1 90 ? -9.854 6.267 9.990 1.00 86.19 90 ARG A CA 1
ATOM 676 C C . ARG A 1 90 ? -9.317 5.385 8.863 1.00 86.19 90 ARG A C 1
ATOM 678 O O . ARG A 1 90 ? -8.153 5.528 8.507 1.00 86.19 90 ARG A O 1
ATOM 685 N N . GLU A 1 91 ? -10.162 4.557 8.246 1.00 87.88 91 GLU A N 1
ATOM 686 C CA . GLU A 1 91 ? -9.796 3.782 7.048 1.00 87.88 91 GLU A CA 1
ATOM 687 C C . GLU A 1 91 ? -9.350 4.696 5.891 1.00 87.88 91 GLU A C 1
ATOM 689 O O . GLU A 1 91 ? -8.330 4.428 5.257 1.00 87.88 91 GLU A O 1
ATOM 694 N N . THR A 1 92 ? -10.056 5.807 5.650 1.00 89.06 92 THR A N 1
ATOM 695 C CA . THR A 1 92 ? -9.693 6.804 4.629 1.00 89.06 92 THR A CA 1
ATOM 696 C C . THR A 1 92 ? -8.330 7.431 4.920 1.00 89.06 92 THR A C 1
ATOM 698 O O . THR A 1 92 ? -7.480 7.456 4.032 1.00 89.06 92 THR A O 1
ATOM 701 N N . VAL A 1 93 ? -8.080 7.873 6.159 1.00 89.75 93 VAL A N 1
ATOM 702 C CA . VAL A 1 93 ? -6.778 8.444 6.560 1.00 89.75 93 VAL A CA 1
ATOM 703 C C . VAL A 1 93 ? -5.648 7.433 6.359 1.00 89.75 93 VAL A C 1
ATOM 705 O O . VAL A 1 93 ? -4.586 7.771 5.835 1.00 89.75 93 VAL A O 1
ATOM 708 N N . VAL A 1 94 ? -5.870 6.171 6.728 1.00 89.94 94 VAL A N 1
ATOM 709 C CA . VAL A 1 94 ? -4.873 5.116 6.528 1.00 89.94 94 VAL A CA 1
ATOM 710 C C . VAL A 1 94 ? -4.642 4.832 5.039 1.00 89.94 94 VAL A C 1
ATOM 712 O O . VAL A 1 94 ? -3.498 4.656 4.612 1.00 89.94 94 VAL A O 1
ATOM 715 N N . ALA A 1 95 ? -5.694 4.834 4.219 1.00 90.25 95 ALA A N 1
ATOM 716 C CA . ALA A 1 95 ? -5.566 4.688 2.772 1.00 90.25 95 ALA A CA 1
ATOM 717 C C . ALA A 1 95 ? -4.768 5.838 2.139 1.00 90.25 95 ALA A C 1
ATOM 719 O O . ALA A 1 95 ? -3.949 5.596 1.248 1.00 90.25 95 ALA A O 1
ATOM 720 N N . GLU A 1 96 ? -4.943 7.070 2.623 1.00 91.12 96 GLU A N 1
ATOM 721 C CA . GLU A 1 96 ? -4.148 8.225 2.195 1.00 91.12 96 GLU A CA 1
ATOM 722 C C . GLU A 1 96 ? -2.666 8.052 2.552 1.00 91.12 96 GLU A C 1
ATOM 724 O O . GLU A 1 96 ? -1.801 8.276 1.702 1.00 91.12 96 GLU A O 1
ATOM 729 N N . GLN A 1 97 ? -2.358 7.586 3.767 1.00 91.38 97 GLN A N 1
ATOM 730 C CA . GLN A 1 97 ? -0.980 7.314 4.199 1.00 91.38 97 GLN A CA 1
ATOM 731 C C . GLN A 1 97 ? -0.319 6.211 3.361 1.00 91.38 97 GLN A C 1
ATOM 733 O O . GLN A 1 97 ? 0.806 6.380 2.882 1.00 91.38 97 GLN A O 1
ATOM 738 N N . ALA A 1 98 ? -1.032 5.107 3.121 1.00 91.56 98 ALA A N 1
ATOM 739 C CA . ALA A 1 98 ? -0.551 4.013 2.284 1.00 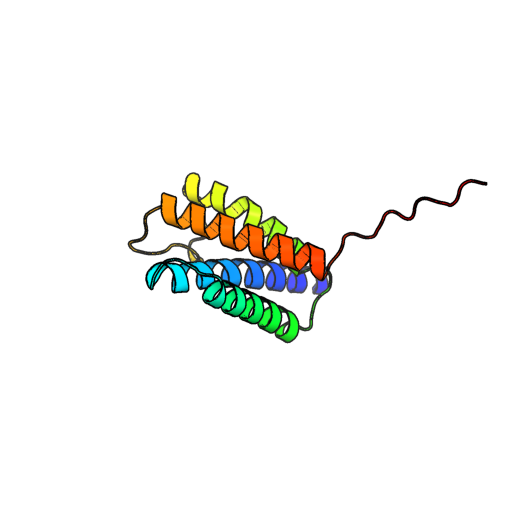91.56 98 ALA A CA 1
ATOM 740 C C . ALA A 1 98 ? -0.287 4.465 0.840 1.00 91.56 98 ALA A C 1
ATOM 742 O O . ALA A 1 98 ? 0.759 4.138 0.270 1.00 91.56 98 ALA A O 1
ATOM 743 N N . SER A 1 99 ? -1.196 5.267 0.281 1.00 91.94 99 SER A N 1
ATOM 744 C CA . SER A 1 99 ? -1.041 5.875 -1.041 1.00 91.94 99 SER A CA 1
ATOM 745 C C . SER A 1 99 ? 0.182 6.793 -1.104 1.00 91.94 99 SER A C 1
ATOM 747 O O . SER A 1 99 ? 1.014 6.661 -2.006 1.00 91.94 99 SER A O 1
ATOM 749 N N . ALA A 1 100 ? 0.352 7.668 -0.108 1.00 93.12 100 ALA A N 1
ATOM 750 C CA . ALA A 1 100 ? 1.484 8.586 -0.028 1.00 93.12 100 ALA A CA 1
ATOM 751 C C . ALA A 1 100 ? 2.827 7.843 0.056 1.00 93.12 100 ALA A C 1
ATOM 753 O O . ALA A 1 100 ? 3.766 8.194 -0.661 1.00 93.12 100 ALA A O 1
ATOM 754 N N . LEU A 1 101 ? 2.914 6.780 0.865 1.00 93.19 101 LEU A N 1
ATOM 755 C CA . LEU A 1 101 ? 4.115 5.944 0.943 1.00 93.19 101 LEU A CA 1
ATOM 756 C C . LEU A 1 101 ? 4.463 5.338 -0.422 1.00 93.19 101 LEU A C 1
ATOM 758 O O . LEU A 1 101 ? 5.616 5.400 -0.851 1.00 93.19 101 LEU A O 1
ATOM 762 N N . LEU A 1 102 ? 3.481 4.750 -1.109 1.00 92.88 102 LEU A N 1
ATOM 763 C CA . LEU A 1 102 ? 3.705 4.129 -2.414 1.00 92.88 102 LEU A CA 1
ATOM 764 C C . LEU A 1 102 ? 4.107 5.157 -3.473 1.00 92.88 102 LEU A C 1
ATOM 766 O O . LEU A 1 102 ? 4.964 4.857 -4.300 1.00 92.88 102 LEU A O 1
ATOM 770 N N . ALA A 1 103 ? 3.548 6.368 -3.428 1.00 92.19 103 ALA A N 1
ATOM 771 C CA . ALA A 1 103 ? 3.946 7.458 -4.313 1.00 92.19 103 ALA A CA 1
ATOM 772 C C . ALA A 1 103 ? 5.412 7.873 -4.095 1.00 92.19 103 ALA A C 1
ATOM 774 O O . ALA A 1 103 ? 6.147 8.048 -5.069 1.00 92.19 103 ALA A O 1
ATOM 775 N N . VAL A 1 104 ? 5.860 7.965 -2.836 1.00 93.44 104 VAL A N 1
ATOM 776 C CA . VAL A 1 104 ? 7.26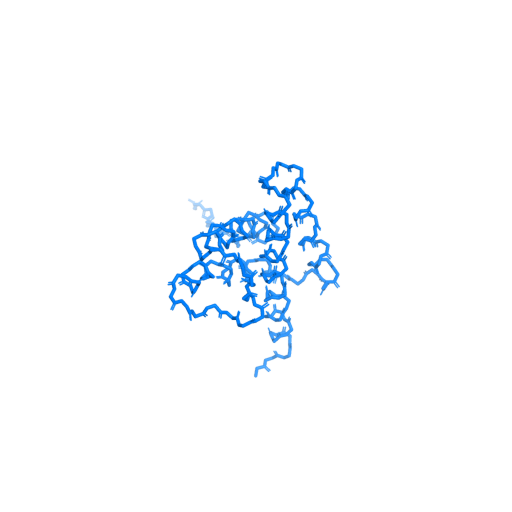8 8.239 -2.496 1.00 93.44 104 VAL A CA 1
ATOM 777 C C . VAL A 1 104 ? 8.176 7.121 -3.008 1.00 93.44 104 VAL A C 1
ATOM 779 O O . VAL A 1 104 ? 9.141 7.395 -3.717 1.00 93.44 104 VAL A O 1
ATOM 782 N N . LEU A 1 105 ? 7.838 5.860 -2.724 1.00 92.31 105 LEU A N 1
ATOM 783 C CA . LEU A 1 105 ? 8.622 4.709 -3.185 1.00 92.31 105 LEU A CA 1
ATOM 784 C C . LEU A 1 105 ? 8.695 4.629 -4.714 1.00 92.31 105 LEU A C 1
ATOM 786 O O . LEU A 1 105 ? 9.752 4.338 -5.270 1.00 92.31 105 LEU A O 1
ATOM 790 N N . ALA A 1 106 ? 7.590 4.915 -5.401 1.00 90.94 106 ALA A N 1
ATOM 791 C CA . ALA A 1 106 ? 7.557 4.964 -6.855 1.00 90.94 106 ALA A CA 1
ATOM 792 C C . ALA A 1 106 ? 8.475 6.061 -7.409 1.00 90.94 106 ALA A C 1
ATOM 794 O O . ALA A 1 106 ? 9.181 5.814 -8.380 1.00 90.94 106 ALA A O 1
ATOM 795 N N . ALA A 1 107 ? 8.503 7.248 -6.797 1.00 89.62 107 ALA A N 1
ATOM 796 C CA . ALA A 1 107 ? 9.383 8.333 -7.229 1.00 89.62 107 ALA A CA 1
ATOM 797 C C . ALA A 1 107 ? 10.874 8.011 -7.017 1.00 89.62 107 ALA A C 1
ATOM 799 O O . ALA A 1 107 ? 11.707 8.411 -7.829 1.00 89.62 107 ALA A O 1
ATOM 800 N N . GLU A 1 108 ? 11.204 7.285 -5.948 1.00 89.62 108 GLU A N 1
ATOM 801 C CA . GLU A 1 108 ? 12.580 6.904 -5.611 1.00 89.62 108 GLU A CA 1
ATOM 802 C C . GLU A 1 108 ? 13.119 5.762 -6.486 1.00 89.62 108 GLU A C 1
ATOM 804 O O . GLU A 1 108 ? 14.297 5.770 -6.843 1.00 89.62 108 GLU A O 1
ATOM 809 N N . ILE A 1 109 ? 12.275 4.778 -6.819 1.00 86.88 109 ILE A N 1
ATOM 810 C CA . ILE A 1 109 ? 12.709 3.500 -7.413 1.00 86.88 109 ILE A CA 1
ATOM 811 C C . ILE A 1 109 ? 12.302 3.368 -8.882 1.00 86.88 109 ILE A C 1
ATOM 813 O O . ILE A 1 109 ? 13.067 2.843 -9.687 1.00 86.88 109 ILE A O 1
ATOM 817 N N . ASP A 1 110 ? 11.123 3.875 -9.242 1.00 80.06 110 ASP A N 1
ATOM 818 C CA . ASP A 1 110 ? 10.571 3.861 -10.599 1.00 80.06 110 ASP A CA 1
ATOM 819 C C . ASP A 1 110 ? 10.385 5.305 -11.122 1.00 80.06 110 ASP A C 1
ATOM 821 O O . ASP A 1 110 ? 9.265 5.667 -11.529 1.00 80.06 110 ASP A O 1
ATOM 825 N N . PRO A 1 111 ? 11.431 6.166 -11.116 1.00 69.50 111 PRO A N 1
ATOM 826 C CA . PRO A 1 111 ? 11.281 7.533 -11.588 1.00 69.50 111 PRO A CA 1
ATOM 827 C C . PRO A 1 111 ? 10.734 7.508 -13.016 1.00 69.50 111 PRO A C 1
ATOM 829 O O . PRO A 1 111 ? 11.161 6.711 -13.859 1.00 69.50 111 PRO A O 1
ATOM 832 N N . ALA A 1 112 ? 9.737 8.356 -13.290 1.00 60.41 112 ALA A N 1
ATOM 833 C CA . ALA A 1 112 ? 9.235 8.515 -14.648 1.00 60.41 112 ALA A CA 1
ATOM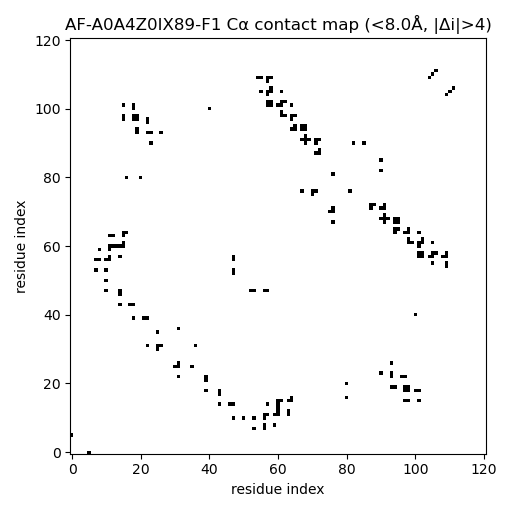 834 C C . ALA A 1 112 ? 10.427 8.792 -15.580 1.00 60.41 112 ALA A C 1
ATOM 836 O O . ALA A 1 112 ? 11.353 9.492 -15.159 1.00 60.41 112 ALA A O 1
ATOM 837 N N . PRO A 1 113 ? 10.439 8.249 -16.813 1.00 57.62 113 PRO A N 1
ATOM 838 C CA . PRO A 1 113 ? 11.507 8.558 -17.748 1.00 57.62 113 PRO A CA 1
ATOM 839 C C . PRO A 1 113 ? 11.610 10.078 -17.839 1.00 57.62 113 PRO A C 1
ATOM 841 O O . PRO A 1 113 ? 10.629 10.747 -18.175 1.00 57.62 113 PRO A O 1
ATOM 844 N N . ALA A 1 114 ? 12.770 10.621 -17.464 1.00 57.03 114 ALA A N 1
ATOM 845 C CA . ALA A 1 114 ? 13.052 12.026 -17.670 1.00 57.03 114 ALA A CA 1
ATOM 846 C C . ALA A 1 114 ? 12.835 12.272 -19.162 1.00 57.03 114 ALA A C 1
ATOM 848 O O . ALA A 1 114 ? 13.463 11.616 -19.993 1.00 57.03 114 ALA A O 1
ATOM 849 N N . HIS A 1 115 ? 11.886 13.139 -19.513 1.00 49.56 115 HIS A N 1
ATOM 850 C CA . HIS A 1 115 ? 11.781 13.614 -20.881 1.00 49.56 115 HIS A CA 1
ATOM 851 C C . HIS A 1 115 ? 13.096 14.329 -21.185 1.00 49.56 115 HIS A C 1
ATOM 853 O O . HIS A 1 115 ? 13.295 15.473 -20.777 1.00 49.56 115 HIS A O 1
ATOM 859 N N . ASP A 1 116 ? 13.999 13.603 -21.840 1.00 46.09 116 ASP A N 1
ATOM 860 C CA . ASP A 1 116 ? 15.249 14.097 -22.389 1.00 46.09 116 ASP A CA 1
ATOM 861 C C . ASP A 1 116 ? 14.881 15.279 -23.287 1.00 46.09 116 ASP A C 1
ATOM 863 O O . ASP A 1 116 ? 14.318 15.126 -24.375 1.00 46.09 116 ASP A O 1
ATOM 867 N N . SER A 1 117 ? 15.077 16.489 -22.771 1.00 52.09 117 SER A N 1
ATOM 868 C CA . SER A 1 117 ? 14.952 17.689 -23.581 1.00 52.09 117 SER A CA 1
ATOM 869 C C . SER A 1 117 ? 16.145 17.667 -24.534 1.00 52.09 117 SER A C 1
ATOM 871 O O . SER A 1 117 ? 17.279 17.619 -24.052 1.00 52.09 117 SER A O 1
ATOM 873 N N . PRO A 1 118 ? 15.945 17.662 -25.864 1.00 60.84 118 PRO A N 1
ATOM 874 C CA . PRO A 1 118 ? 17.071 17.642 -26.786 1.00 60.84 118 PRO A CA 1
ATOM 875 C C . PRO A 1 118 ? 17.917 18.907 -26.577 1.00 60.84 118 PRO A C 1
ATOM 877 O O . PRO A 1 118 ? 17.350 19.979 -26.334 1.00 60.84 118 PRO A O 1
ATOM 880 N N . PRO A 1 119 ? 19.258 18.819 -26.666 1.00 57.09 119 PRO A N 1
ATOM 881 C CA . PRO A 1 119 ? 20.107 19.985 -26.477 1.00 57.09 119 PRO A CA 1
ATOM 882 C C . PRO A 1 119 ? 19.782 21.048 -27.539 1.00 57.09 119 PRO A C 1
ATOM 884 O O . PRO A 1 119 ? 19.551 20.696 -28.704 1.00 57.09 119 PRO A O 1
ATOM 887 N N . PRO A 1 120 ? 19.752 22.342 -27.167 1.00 62.50 120 PRO A N 1
ATOM 888 C CA . PRO A 1 120 ? 19.611 23.408 -28.146 1.00 62.50 120 PRO A CA 1
ATOM 889 C C . PRO A 1 120 ? 20.798 23.363 -29.116 1.00 62.50 120 PRO A C 1
ATOM 891 O O . PRO A 1 120 ? 21.943 23.178 -28.699 1.00 62.50 120 PRO A O 1
ATOM 894 N N . ARG A 1 121 ? 20.482 23.469 -30.410 1.00 68.88 121 ARG A N 1
ATOM 895 C CA . ARG A 1 121 ? 21.452 23.533 -31.510 1.00 68.88 121 ARG A CA 1
ATOM 896 C C . ARG A 1 121 ? 22.296 24.798 -31.459 1.00 68.88 121 ARG A C 1
ATOM 898 O O . ARG A 1 121 ? 21.730 25.849 -31.087 1.00 68.88 121 ARG A O 1
#

Radius of gyration: 15.89 Å; Cα contacts (8 Å, |Δi|>4): 116; chains: 1; 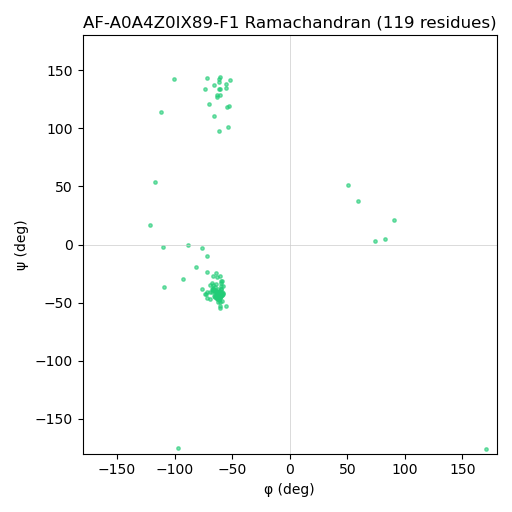bounding box: 40×37×50 Å

Foldseek 3Di:
DDPVVVLLLVLLCVLLLLLLVLLVVVVVVHDCDPVSLVVSLVVSVVSCVVSVVPACSLVSNLVVLVCQLVCLVVVNHPPSNDDPPDDSVVSSVSSVVSSVSSVVVCCVRRNDPPPPDDDDD

Sequence (121 aa):
MDVATTRDEEVARTLASRAFSRHMAFDAIGSVDAEAMDLIRQAVLRAWEQAGSPPGALRRAAVLSAELPRLIAENQAPADLETEGISRERETVVAEQASALLAVLAAEIDPAPAHDSPPPR

Secondary structure (DSSP, 8-state):
--HHHHHHHHHHHHHHHHHHHHHHHHHTTS---HHHHHHHHHHHHHHHHHTT--TTHHHHHHHHHHTHHHHHHTT---GGG--TT--HHHHHHHHHHHHHHHHHHHHHHSPPPP--PPPP-

Mean predicted aligned error: 7.38 Å

Solvent-accessible surface area (backbone atoms only — not comparable to full-atom values): 6752 Å² total; per-residue (Å²): 134,58,70,67,60,55,52,46,49,50,50,10,49,50,47,30,53,49,36,32,54,45,46,49,58,45,47,76,77,38,84,74,47,75,67,55,48,52,53,48,50,51,54,46,50,53,53,41,52,74,70,66,52,60,83,52,24,47,42,48,11,15,60,59,24,61,50,42,28,59,26,45,76,69,75,61,51,58,77,93,70,66,62,89,94,62,54,65,71,57,52,27,54,38,24,48,51,30,16,51,52,30,45,51,52,9,56,75,73,44,55,74,80,74,80,78,71,77,79,84,129

pLDDT: mean 83.05, std 11.05, range [46.09, 93.69]